Protein AF-A0A1I7LQA1-F1 (afdb_monomer_lite)

pLDDT: mean 84.28, std 16.38, range [41.41, 98.31]

Foldseek 3Di:
DDDDDDPPPPPPQQPDWKWWFFQFLVRDTDIATWRWDDWDWQADPRRHDTAIWTWTARPVVRDTDIGGPVGTDDIHPVNVQWDWDADPNDIDTDGVPDDDDDDALQEPCRLVVLVVVLVVCVVVPHDVVVSVVSNVVSVVSPPDPHHDYDDDDVVPVPDDDDD

Radius of gyration: 25.9 Å; chains: 1; bounding box: 80×53×75 Å

Secondary structure (DSSP, 8-state):
---------PPP---S-EEEEEE-TTS-EEEEEEEEEEEEEE--SS--S-EEEEEEEETTTTEEEEEEGGGEEEETHHHHSEEEEEETTEEEEEETTS------TTBTTHHHHHHHHHHHHHHTT--HHHHHHHHHHHHHHHT-S--BPPPPPGGGSS-----

Sequence (163 aa):
MAESSIITREPPVSTTPVPILYVNWRGETSVRRIVPGPTWFGSTEWHPEPQWLMTADEPDTGKRRDFALAGIKAWGEEAVACSTITTNGTVRIIPADEPVFLLRGQDVVAADTVRWWVEQAENMGAGPDIIAMALEHADRMEAWPKKKVADLSPALATGGARG

Structure (mmCIF, N/CA/C/O backbone):
data_AF-A0A1I7LQA1-F1
#
_entry.id   AF-A0A1I7LQA1-F1
#
loop_
_atom_site.group_PDB
_atom_site.id
_atom_site.type_symbol
_atom_site.label_atom_id
_atom_site.label_alt_id
_atom_site.label_comp_id
_atom_site.label_asym_id
_atom_site.label_entity_id
_atom_site.label_seq_id
_atom_site.pdbx_PDB_ins_code
_atom_site.Cartn_x
_atom_site.Cartn_y
_atom_site.Cartn_z
_atom_site.occupancy
_atom_site.B_iso_or_equiv
_atom_site.auth_seq_id
_atom_site.auth_comp_id
_atom_site.auth_asym_id
_atom_site.auth_atom_id
_atom_site.pdbx_PDB_model_num
ATOM 1 N N . MET A 1 1 ? -38.750 -8.168 52.907 1.00 42.09 1 MET A N 1
ATOM 2 C CA . MET A 1 1 ? -38.611 -7.344 51.691 1.00 42.09 1 MET A CA 1
ATOM 3 C C . MET A 1 1 ? -37.122 -7.131 51.503 1.00 42.09 1 MET A C 1
ATOM 5 O O . MET A 1 1 ? -36.524 -6.504 52.361 1.00 42.09 1 MET A O 1
ATOM 9 N N . ALA A 1 2 ? -36.509 -7.801 50.528 1.00 41.41 2 ALA A N 1
ATOM 10 C CA . ALA A 1 2 ? -35.070 -7.723 50.291 1.00 41.41 2 ALA A CA 1
ATOM 11 C C . ALA A 1 2 ? -34.826 -6.754 49.131 1.00 41.41 2 ALA A C 1
ATOM 13 O O . ALA A 1 2 ? -35.358 -6.947 48.037 1.00 41.41 2 ALA A O 1
ATOM 14 N N . GLU A 1 3 ? -34.080 -5.693 49.412 1.00 44.31 3 GLU A N 1
ATOM 15 C CA . GLU A 1 3 ? -33.677 -4.679 48.446 1.00 44.31 3 GLU A CA 1
ATOM 16 C C . GLU A 1 3 ? -32.767 -5.316 47.390 1.00 44.31 3 GLU A C 1
ATOM 18 O O . GLU A 1 3 ? -31.755 -5.942 47.701 1.00 44.31 3 GLU A O 1
ATOM 23 N N . SER A 1 4 ? -33.166 -5.201 46.124 1.00 45.78 4 SER A N 1
ATOM 24 C CA . SER A 1 4 ? -32.357 -5.635 44.988 1.00 45.78 4 SER A CA 1
ATOM 25 C C . SER A 1 4 ? -31.389 -4.514 44.625 1.00 45.78 4 SER A C 1
ATOM 27 O O . SER A 1 4 ? -31.750 -3.583 43.909 1.00 45.78 4 SER A O 1
ATOM 29 N N . SER A 1 5 ? -30.160 -4.595 45.127 1.00 51.62 5 SER A N 1
ATOM 30 C CA . SER A 1 5 ? -29.069 -3.728 44.682 1.00 51.62 5 SER A CA 1
ATOM 31 C C . SER A 1 5 ? -28.641 -4.133 43.273 1.00 51.62 5 SER A C 1
ATOM 33 O O . SER A 1 5 ? -28.069 -5.204 43.063 1.00 51.62 5 SER A O 1
ATOM 35 N N . ILE A 1 6 ? -28.922 -3.270 42.298 1.00 53.66 6 ILE A N 1
ATOM 36 C CA . ILE A 1 6 ? -28.376 -3.365 40.943 1.00 53.66 6 ILE A CA 1
ATOM 37 C C . ILE A 1 6 ? -26.867 -3.124 41.053 1.00 53.66 6 ILE A C 1
ATOM 39 O O . ILE A 1 6 ? -26.419 -2.007 41.296 1.00 53.66 6 ILE A O 1
ATOM 43 N N . ILE A 1 7 ? -26.073 -4.184 40.909 1.00 53.00 7 ILE A N 1
ATOM 44 C CA . ILE A 1 7 ? -24.623 -4.068 40.760 1.00 53.00 7 ILE A CA 1
ATOM 45 C C . ILE A 1 7 ? -24.372 -3.517 39.354 1.00 53.00 7 ILE A C 1
ATOM 47 O O . ILE A 1 7 ? -24.441 -4.260 38.374 1.00 53.00 7 ILE A O 1
ATOM 51 N N . THR A 1 8 ? -24.074 -2.222 39.244 1.00 49.97 8 THR A N 1
ATOM 52 C CA . THR A 1 8 ? -23.480 -1.644 38.034 1.00 49.97 8 THR A CA 1
ATOM 53 C C . THR A 1 8 ? -22.094 -2.259 37.862 1.00 49.97 8 THR A C 1
ATOM 55 O O . THR A 1 8 ? -21.118 -1.801 38.450 1.00 49.97 8 THR A O 1
ATOM 58 N N . ARG A 1 9 ? -21.998 -3.359 37.110 1.00 50.12 9 ARG A N 1
ATOM 59 C CA . ARG A 1 9 ? -20.708 -3.876 36.654 1.00 50.12 9 ARG A CA 1
ATOM 60 C C . ARG A 1 9 ? -20.220 -2.951 35.551 1.00 50.12 9 ARG A C 1
ATOM 62 O O . ARG A 1 9 ? -20.689 -3.040 34.421 1.00 50.12 9 ARG A O 1
ATOM 69 N N . GLU A 1 10 ? -19.316 -2.048 35.903 1.00 55.12 10 GLU A N 1
ATOM 70 C CA . GLU A 1 10 ? -18.519 -1.322 34.923 1.00 55.12 10 GLU A CA 1
ATOM 71 C C . GLU A 1 10 ? -17.822 -2.373 34.036 1.00 55.12 10 GLU A C 1
ATOM 73 O O . GLU A 1 10 ? -17.199 -3.299 34.575 1.00 55.12 10 GLU A O 1
ATOM 78 N N . PRO A 1 11 ? -18.016 -2.353 32.703 1.00 58.28 11 PRO A N 1
ATOM 79 C CA . PRO A 1 11 ? -17.391 -3.342 31.841 1.00 58.28 11 PRO A CA 1
ATOM 80 C C . PRO A 1 11 ? -15.869 -3.230 31.991 1.00 58.28 11 PRO A C 1
ATOM 82 O O . PRO A 1 11 ? -15.351 -2.117 32.116 1.00 58.28 11 PRO A O 1
ATOM 85 N N . PRO A 1 12 ? -15.135 -4.356 32.003 1.00 57.50 12 PRO A N 1
ATOM 86 C CA . PRO A 1 12 ? -13.687 -4.313 32.116 1.00 57.50 12 PRO A CA 1
ATOM 87 C C . PRO A 1 12 ? -13.125 -3.474 30.967 1.00 57.50 12 PRO A C 1
ATOM 89 O O . PRO A 1 12 ? -13.357 -3.774 29.795 1.00 57.50 12 PRO A O 1
ATOM 92 N N . VAL A 1 13 ? -12.399 -2.412 31.312 1.00 61.91 13 VAL A N 1
ATOM 93 C CA . VAL A 1 13 ? -11.666 -1.607 30.336 1.00 61.91 13 VAL A CA 1
ATOM 94 C C . VAL A 1 13 ? -10.623 -2.525 29.707 1.00 61.91 13 VAL A C 1
ATOM 96 O O . VAL A 1 13 ? -9.730 -3.021 30.395 1.00 61.91 13 VAL A O 1
ATOM 99 N N . SER A 1 14 ? -10.765 -2.808 28.413 1.00 65.12 14 SER A N 1
ATOM 100 C CA . SER A 1 14 ? -9.776 -3.598 27.686 1.00 65.12 14 SER A CA 1
ATOM 101 C C . SER A 1 14 ? -8.465 -2.820 27.644 1.00 65.12 14 SER A C 1
ATOM 103 O O . SER A 1 14 ? -8.364 -1.799 26.975 1.00 65.12 14 SER A O 1
ATOM 105 N N . THR A 1 15 ? -7.453 -3.303 28.357 1.00 80.00 15 THR A N 1
ATOM 106 C CA . THR A 1 15 ? -6.099 -2.726 28.359 1.00 80.00 15 THR A CA 1
ATOM 107 C C . THR A 1 15 ? -5.209 -3.313 27.267 1.00 80.00 15 THR A C 1
ATOM 109 O O . THR A 1 15 ? -4.054 -2.916 27.128 1.00 80.00 15 THR A O 1
ATOM 112 N N . THR A 1 16 ? -5.721 -4.280 26.501 1.00 88.00 16 THR A N 1
ATOM 113 C CA . THR A 1 16 ? -4.940 -4.995 25.491 1.00 88.00 16 THR A CA 1
ATOM 114 C C . THR A 1 16 ? -4.858 -4.163 24.214 1.00 88.00 16 THR A C 1
ATOM 116 O O . THR A 1 16 ? -5.903 -3.850 23.637 1.00 88.00 16 THR A O 1
ATOM 119 N N . PRO A 1 17 ? -3.646 -3.829 23.732 1.00 91.50 17 PRO A N 1
ATOM 120 C CA . PRO A 1 17 ? -3.496 -3.184 22.442 1.00 91.50 17 PRO A CA 1
ATOM 121 C C . PRO A 1 17 ? -3.943 -4.104 21.308 1.00 91.50 17 PRO A C 1
ATOM 123 O O . PRO A 1 17 ? -3.450 -5.227 21.185 1.00 91.50 17 PRO A O 1
ATOM 126 N N . VAL A 1 18 ? -4.814 -3.599 20.444 1.00 93.88 18 VAL A N 1
ATOM 127 C CA . VAL A 1 18 ? -5.265 -4.271 19.226 1.00 93.88 18 VAL A CA 1
ATOM 128 C C . VAL A 1 18 ? -4.772 -3.505 17.998 1.00 93.88 18 VAL A C 1
ATOM 130 O O . VAL A 1 18 ? -4.802 -2.271 17.985 1.00 93.88 18 VAL A O 1
ATOM 133 N N . PRO A 1 19 ? -4.277 -4.196 16.961 1.00 92.31 19 PRO A N 1
ATOM 134 C CA . PRO A 1 19 ? -4.008 -3.557 15.685 1.00 92.31 19 PRO A CA 1
ATOM 135 C C . PRO A 1 19 ? -5.318 -3.214 14.960 1.00 92.31 19 PRO A C 1
ATOM 137 O O . PRO A 1 19 ? -6.299 -3.955 15.034 1.00 92.31 19 PRO A O 1
ATOM 140 N N . ILE A 1 20 ? -5.316 -2.100 14.237 1.00 93.44 20 ILE A N 1
ATOM 141 C CA . ILE A 1 20 ? -6.376 -1.672 13.326 1.00 93.44 20 ILE A CA 1
ATOM 142 C C . ILE A 1 20 ? -5.765 -1.262 11.992 1.00 93.44 20 ILE A C 1
ATOM 144 O O . ILE A 1 20 ? -4.705 -0.637 11.956 1.00 93.44 20 ILE A O 1
ATOM 148 N N . LEU A 1 21 ? -6.446 -1.576 10.896 1.00 91.75 21 LEU A N 1
ATOM 149 C CA . LEU A 1 21 ? -6.151 -0.999 9.590 1.00 91.75 21 LEU A CA 1
ATOM 150 C C . LEU A 1 21 ? -6.968 0.286 9.464 1.00 91.75 21 LEU A C 1
ATOM 152 O O . LEU A 1 21 ? -8.196 0.237 9.501 1.00 91.75 21 LEU A O 1
ATOM 156 N N . TYR A 1 22 ? -6.302 1.432 9.356 1.00 93.00 22 TYR A N 1
ATOM 157 C CA . TYR A 1 22 ? -6.942 2.739 9.466 1.00 93.00 22 TYR A CA 1
ATOM 158 C C . TYR A 1 22 ? -6.609 3.649 8.288 1.00 93.00 22 TYR A C 1
ATOM 160 O O . TYR A 1 22 ? -5.435 3.853 7.966 1.00 93.00 22 TYR A O 1
ATOM 168 N N . VAL A 1 23 ? -7.651 4.237 7.701 1.00 91.88 23 VAL A N 1
ATOM 169 C CA . VAL A 1 23 ? -7.565 5.322 6.720 1.00 91.88 23 VAL A CA 1
ATOM 170 C C . VAL A 1 23 ? -7.769 6.645 7.446 1.00 91.88 23 VAL A C 1
ATOM 172 O O . VAL A 1 23 ? -8.826 6.881 8.031 1.00 91.88 23 VAL A O 1
ATOM 175 N N . ASN A 1 24 ? -6.756 7.509 7.427 1.00 92.00 24 ASN A N 1
ATOM 176 C CA . ASN A 1 24 ? -6.842 8.812 8.081 1.00 92.00 24 ASN A CA 1
ATOM 177 C C . ASN A 1 24 ? -7.605 9.848 7.233 1.00 92.00 24 ASN A C 1
ATOM 179 O O . ASN A 1 24 ? -7.987 9.597 6.092 1.00 92.00 24 ASN A O 1
ATOM 183 N N . TRP A 1 25 ? -7.785 11.053 7.780 1.00 87.50 25 TRP A N 1
ATOM 184 C CA . TRP A 1 25 ? -8.480 12.156 7.104 1.00 87.50 25 TRP A CA 1
ATOM 185 C C . TRP A 1 25 ? -7.799 12.643 5.809 1.00 87.50 25 TRP A C 1
ATOM 187 O O . TRP A 1 25 ? -8.447 13.292 4.995 1.00 87.50 25 TRP A O 1
ATOM 197 N N . ARG A 1 26 ? -6.516 12.315 5.591 1.00 86.81 26 ARG A N 1
ATOM 198 C CA . ARG A 1 26 ? -5.783 12.577 4.337 1.00 86.81 26 ARG A CA 1
ATOM 199 C C . ARG A 1 26 ? -5.910 11.442 3.314 1.00 86.81 26 ARG A C 1
ATOM 201 O O . ARG A 1 26 ? -5.313 11.530 2.247 1.00 86.81 26 ARG A O 1
ATOM 208 N N . GLY A 1 27 ? -6.641 10.371 3.628 1.00 86.69 27 GLY A N 1
ATOM 209 C CA . GLY A 1 27 ? -6.755 9.179 2.782 1.00 86.69 27 GLY A CA 1
ATOM 210 C C . GLY A 1 27 ? -5.579 8.202 2.900 1.00 86.69 27 GLY A C 1
ATOM 211 O O . GLY A 1 27 ? -5.532 7.206 2.181 1.00 86.69 27 GLY A O 1
ATOM 212 N N . GLU A 1 28 ? -4.629 8.440 3.808 1.00 85.62 28 GLU A N 1
ATOM 213 C CA . GLU A 1 28 ? -3.479 7.554 4.001 1.00 85.62 28 GLU A CA 1
ATOM 214 C C . GLU A 1 28 ? -3.898 6.328 4.817 1.00 85.62 28 GLU A C 1
ATOM 216 O O . GLU A 1 28 ? -4.461 6.457 5.909 1.00 85.62 28 GLU A O 1
ATOM 221 N N . THR A 1 29 ? -3.583 5.138 4.304 1.00 86.19 29 THR A N 1
ATOM 222 C CA . THR A 1 29 ? -3.872 3.861 4.968 1.00 86.19 29 THR A CA 1
ATOM 223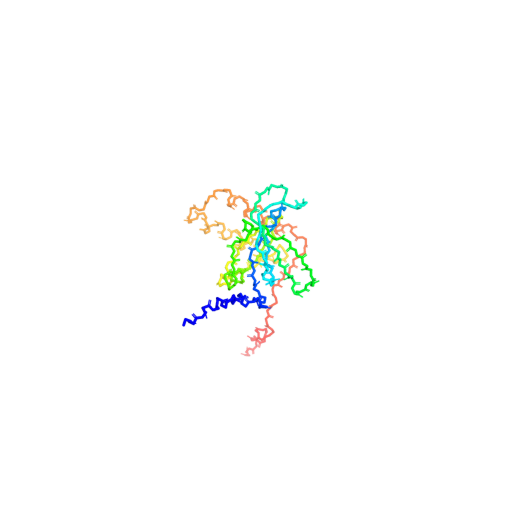 C C . THR A 1 29 ? -2.658 3.372 5.748 1.00 86.19 29 THR A C 1
ATOM 225 O O . THR A 1 29 ? -1.537 3.384 5.240 1.00 86.19 29 THR A O 1
ATOM 228 N N . SER A 1 30 ? -2.865 2.926 6.985 1.00 85.88 30 SER A N 1
ATOM 229 C CA . SER A 1 30 ? -1.797 2.378 7.825 1.00 85.88 30 SER A CA 1
ATOM 230 C C . SER A 1 30 ? -2.333 1.437 8.895 1.00 85.88 30 SER A C 1
ATOM 232 O O . SER A 1 30 ? -3.459 1.608 9.360 1.00 85.88 30 SER A O 1
ATOM 234 N N . VAL A 1 31 ? -1.504 0.489 9.329 1.00 89.38 31 VAL A N 1
ATOM 235 C CA . VAL A 1 31 ? -1.779 -0.304 10.530 1.00 89.38 31 VAL A CA 1
ATOM 236 C C . VAL A 1 31 ? -1.379 0.505 11.768 1.00 89.38 31 VAL A C 1
ATOM 238 O O . VAL A 1 31 ? -0.310 1.125 11.804 1.00 89.38 31 VAL A O 1
ATOM 241 N N . ARG A 1 32 ? -2.248 0.537 12.779 1.00 90.06 32 ARG A N 1
ATOM 242 C CA . ARG A 1 32 ? -2.036 1.223 14.064 1.00 90.06 32 ARG A CA 1
ATOM 243 C C . ARG A 1 32 ? -2.312 0.262 15.205 1.00 90.06 32 ARG A C 1
ATOM 245 O O . ARG A 1 32 ? -3.310 -0.442 15.159 1.00 90.06 32 ARG A O 1
ATOM 252 N N . ARG A 1 33 ? -1.471 0.248 16.238 1.00 92.25 33 ARG A N 1
ATOM 253 C CA . ARG A 1 33 ? -1.765 -0.450 17.496 1.00 92.25 33 ARG A CA 1
ATOM 254 C C . ARG A 1 33 ? -2.413 0.538 18.450 1.00 92.25 33 ARG A C 1
ATOM 256 O O . ARG A 1 33 ? -1.842 1.594 18.705 1.00 92.25 33 ARG A O 1
ATOM 263 N N . ILE A 1 34 ? -3.591 0.196 18.956 1.00 95.19 34 ILE A N 1
ATOM 264 C CA . ILE A 1 34 ? -4.369 1.067 19.834 1.00 95.19 34 ILE A CA 1
ATOM 265 C C . ILE A 1 34 ? -4.912 0.299 21.035 1.00 95.19 34 ILE A C 1
ATOM 267 O O . ILE A 1 34 ? -5.230 -0.881 20.926 1.00 95.19 34 ILE A O 1
ATOM 271 N N . VAL A 1 35 ? -5.057 0.972 22.169 1.00 95.12 35 VAL A N 1
ATOM 272 C CA . VAL A 1 35 ? -5.904 0.546 23.285 1.00 95.12 35 VAL A CA 1
ATOM 273 C C . VAL A 1 35 ? -7.246 1.264 23.109 1.00 95.12 35 VAL A C 1
ATOM 275 O O . VAL A 1 35 ? -7.296 2.485 23.289 1.00 95.12 35 VAL A O 1
ATOM 278 N N . PRO A 1 36 ? -8.314 0.561 22.683 1.00 95.12 36 PRO A N 1
ATOM 279 C CA . PRO A 1 36 ? -9.606 1.179 22.407 1.00 95.12 36 PRO A CA 1
ATOM 280 C C . PRO A 1 36 ? -10.215 1.777 23.676 1.00 95.12 36 PRO A C 1
ATOM 282 O O . PRO A 1 36 ? -10.300 1.107 24.704 1.00 95.12 36 PRO A O 1
ATOM 285 N N . GLY A 1 37 ? -10.657 3.028 23.595 1.00 93.81 37 GLY A N 1
ATOM 286 C CA . GLY A 1 37 ? -11.379 3.711 24.662 1.00 93.81 37 GLY A CA 1
ATOM 287 C C . GLY A 1 37 ? -12.834 4.006 24.272 1.00 93.81 37 GLY A C 1
ATOM 288 O O . GLY A 1 37 ? -13.420 3.288 23.459 1.00 93.81 37 GLY A O 1
ATOM 289 N N . PRO A 1 38 ? -13.457 5.039 24.866 1.00 94.06 38 PRO A N 1
ATOM 290 C CA . PRO A 1 38 ? -14.866 5.333 24.644 1.00 94.06 38 PRO A CA 1
ATOM 291 C C . PRO A 1 38 ? -15.142 5.809 23.214 1.00 94.06 38 PRO A C 1
ATOM 293 O O . PRO A 1 38 ? -14.391 6.601 22.636 1.00 94.06 38 PRO A O 1
ATOM 296 N N . THR A 1 39 ? -16.275 5.364 22.675 1.00 96.75 39 THR A N 1
ATOM 297 C CA . THR A 1 39 ? -16.839 5.865 21.419 1.00 96.75 39 THR A CA 1
ATOM 298 C C . THR A 1 39 ? -17.825 6.995 21.681 1.00 96.75 39 THR A C 1
ATOM 300 O O . THR A 1 39 ? -18.626 6.915 22.613 1.00 96.75 39 THR A O 1
ATOM 303 N N . TRP A 1 40 ? -17.821 8.013 20.831 1.00 97.31 40 TRP A N 1
ATOM 304 C CA . TRP A 1 40 ? -18.703 9.171 20.936 1.00 97.31 40 TRP A CA 1
ATOM 305 C C . TRP A 1 40 ? -19.049 9.719 19.547 1.00 97.31 40 TRP A C 1
ATOM 307 O O . TRP A 1 40 ? -18.323 9.490 18.583 1.00 97.31 40 TRP A O 1
ATOM 317 N N . PHE A 1 41 ? -20.182 10.410 19.424 1.00 97.88 41 PHE A N 1
ATOM 318 C CA . PHE A 1 41 ? -20.612 11.026 18.167 1.00 97.88 41 PHE A CA 1
ATOM 319 C C . PHE A 1 41 ? -20.312 12.525 18.190 1.00 97.88 41 PHE A C 1
ATOM 321 O O . PHE A 1 41 ? -20.716 13.218 19.125 1.00 97.88 41 PHE A O 1
ATOM 328 N N . GLY A 1 42 ? -19.625 13.030 17.168 1.00 97.25 42 GLY A N 1
ATOM 329 C CA . GLY A 1 42 ? -19.296 14.447 17.053 1.00 97.25 42 GLY A CA 1
ATOM 330 C C . GLY A 1 42 ? -18.215 14.710 16.014 1.00 97.25 42 GLY A C 1
ATOM 331 O O . GLY A 1 42 ? -18.050 13.940 15.072 1.00 97.25 42 GLY A O 1
ATOM 332 N N . SER A 1 43 ? -17.495 15.814 16.175 1.00 96.25 43 SER A N 1
ATOM 333 C CA . SER A 1 43 ? -16.481 16.288 15.233 1.00 96.25 43 SER A CA 1
ATOM 334 C C . SER A 1 43 ? -15.228 16.768 15.967 1.00 96.25 43 SER A C 1
ATOM 336 O O . SER A 1 43 ? -15.276 17.146 17.137 1.00 96.25 43 SER A O 1
ATOM 338 N N . THR A 1 44 ? -14.097 16.776 15.268 1.00 95.00 44 THR A N 1
ATOM 339 C CA . THR A 1 44 ? -12.810 17.313 15.744 1.00 95.00 44 THR A CA 1
ATOM 340 C C . THR A 1 44 ? -12.178 18.189 14.664 1.00 95.00 44 THR A C 1
ATOM 342 O O . THR A 1 44 ? -12.670 18.240 13.541 1.00 95.00 44 THR A O 1
ATOM 345 N N . GLU A 1 45 ? -11.052 18.840 14.964 1.00 93.75 45 GLU A N 1
ATOM 346 C CA . GLU A 1 45 ? -10.259 19.577 13.964 1.00 93.75 45 GLU A CA 1
ATOM 347 C C . GLU A 1 45 ? -9.869 18.702 12.755 1.00 93.75 45 GLU A C 1
ATOM 349 O O . GLU A 1 45 ? -9.839 19.173 11.622 1.00 93.75 45 GLU A O 1
ATOM 354 N N . TRP A 1 46 ? -9.621 17.408 12.984 1.00 91.06 46 TRP A N 1
ATOM 355 C CA . TRP A 1 46 ? -9.208 16.450 11.951 1.00 91.06 46 TRP A CA 1
ATOM 356 C C . TRP A 1 46 ? -10.385 15.723 11.285 1.00 91.06 46 TRP A C 1
ATOM 358 O O . TRP A 1 46 ? -10.224 15.130 10.220 1.00 91.06 46 TRP A O 1
ATOM 368 N N . HIS A 1 47 ? -11.562 15.762 11.910 1.00 90.25 47 HIS A N 1
ATOM 369 C CA . HIS A 1 47 ? -12.805 15.155 11.438 1.00 90.25 47 HIS A CA 1
ATOM 370 C C . HIS A 1 47 ? -13.946 16.173 11.600 1.00 90.25 47 HIS A C 1
ATOM 372 O O . HIS A 1 47 ? -14.736 16.047 12.538 1.00 90.25 47 HIS A O 1
ATOM 378 N N . PRO A 1 48 ? -14.008 17.214 10.747 1.00 92.94 48 PRO A N 1
ATOM 379 C CA . PRO A 1 48 ? -14.939 18.330 10.927 1.00 92.94 48 PRO A CA 1
ATOM 380 C C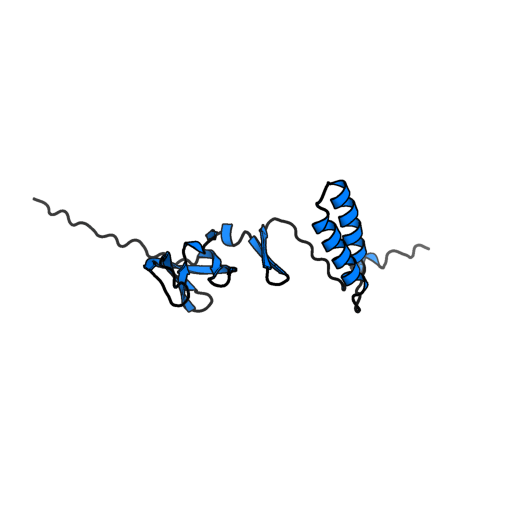 . PRO A 1 48 ? -16.401 17.930 10.698 1.00 92.94 48 PRO A C 1
ATOM 382 O O . PRO A 1 48 ? -17.295 18.512 11.304 1.00 92.94 48 PRO A O 1
ATOM 385 N N . GLU A 1 49 ? -16.640 16.908 9.874 1.00 94.75 49 GLU A N 1
ATOM 386 C CA . GLU A 1 49 ? -17.973 16.345 9.664 1.00 94.75 49 GLU A CA 1
ATOM 387 C C . GLU A 1 49 ? -18.371 15.425 10.831 1.00 94.75 49 GLU A C 1
ATOM 389 O O . GLU A 1 49 ? -17.619 14.481 11.132 1.00 94.75 49 GLU A O 1
ATOM 394 N N . PRO A 1 50 ? -19.540 15.653 11.468 1.00 97.12 50 PRO A N 1
ATOM 395 C CA . PRO A 1 50 ? -20.021 14.830 12.569 1.00 97.12 50 PRO A CA 1
ATOM 396 C C . PRO A 1 50 ? -20.121 13.348 12.206 1.00 97.12 50 PRO A C 1
ATOM 398 O O . PRO A 1 50 ? -20.813 12.960 11.265 1.00 97.12 50 PRO A O 1
ATOM 401 N N . GLN A 1 51 ? -19.450 12.505 12.982 1.00 97.81 51 GLN A N 1
ATOM 402 C CA . GLN A 1 51 ? -19.431 11.058 12.799 1.00 97.81 51 GLN A CA 1
ATOM 403 C C . GLN A 1 51 ? -19.129 10.342 14.117 1.00 97.81 51 GLN A C 1
ATOM 405 O O . GLN A 1 51 ? -18.839 10.967 15.138 1.00 97.81 51 GLN A O 1
ATOM 410 N N . TRP A 1 52 ? -19.193 9.011 14.106 1.00 98.19 52 TRP A N 1
ATOM 411 C CA . TRP A 1 52 ? -18.723 8.221 15.238 1.00 98.19 52 TRP A CA 1
ATOM 412 C C . TRP A 1 52 ? -17.196 8.247 15.310 1.00 98.19 52 TRP A C 1
ATOM 414 O O . TRP A 1 52 ? -16.507 7.867 14.357 1.00 98.19 52 TRP A O 1
ATOM 424 N N . LEU A 1 53 ? -16.685 8.656 16.465 1.00 97.69 53 LEU A N 1
ATOM 425 C CA . LEU A 1 53 ? -15.274 8.708 16.818 1.00 97.69 53 LEU A CA 1
ATOM 426 C C . LEU A 1 53 ? -14.994 7.768 17.998 1.00 97.69 53 LEU A C 1
ATOM 428 O O . LEU A 1 53 ? -15.874 7.484 18.809 1.00 97.69 53 LEU A O 1
ATOM 432 N N . MET A 1 54 ? -13.759 7.287 18.097 1.00 97.25 54 MET A N 1
ATOM 433 C CA . MET A 1 54 ? -13.256 6.513 19.229 1.00 97.25 54 MET A CA 1
ATOM 434 C C . MET A 1 54 ? -11.984 7.156 19.742 1.00 97.25 54 MET A C 1
ATOM 436 O O . MET A 1 54 ? -11.006 7.272 19.003 1.00 97.25 54 MET A O 1
ATOM 440 N N . THR A 1 55 ? -11.974 7.505 21.021 1.00 96.25 55 THR A N 1
ATOM 441 C CA . THR A 1 55 ? -10.744 7.922 21.681 1.00 96.25 55 THR A CA 1
ATOM 442 C C . THR A 1 55 ? -9.941 6.680 22.043 1.00 96.25 55 THR A C 1
ATOM 444 O O . THR A 1 55 ? -10.459 5.800 22.724 1.00 96.25 55 THR A O 1
ATOM 447 N N . ALA A 1 56 ? -8.688 6.595 21.609 1.00 95.69 56 ALA A N 1
ATOM 448 C CA . ALA A 1 56 ? -7.818 5.457 21.882 1.00 95.69 56 ALA A CA 1
ATOM 449 C C . ALA A 1 56 ? -6.385 5.902 22.192 1.00 95.69 56 ALA A C 1
ATOM 451 O O . ALA A 1 56 ? -5.920 6.936 21.701 1.00 95.69 56 ALA A O 1
ATOM 452 N N . ASP A 1 57 ? -5.686 5.107 22.997 1.00 95.06 57 ASP A N 1
ATOM 453 C CA . ASP A 1 57 ? -4.276 5.325 23.321 1.00 95.06 57 ASP A CA 1
ATOM 454 C C . ASP A 1 5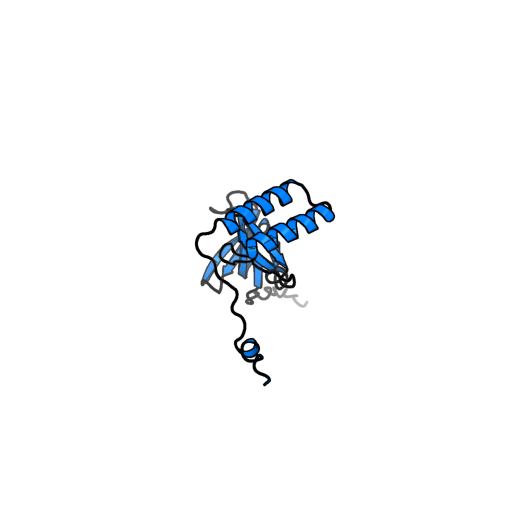7 ? -3.387 4.506 22.373 1.00 95.06 57 ASP A C 1
ATOM 456 O O . ASP A 1 57 ? -3.600 3.311 22.184 1.00 95.06 57 ASP A O 1
ATOM 460 N N . GLU A 1 58 ? -2.378 5.126 21.767 1.00 91.94 58 GLU A N 1
ATOM 461 C CA . GLU A 1 58 ? -1.358 4.457 20.954 1.00 91.94 58 GLU A CA 1
ATOM 462 C C . GLU A 1 58 ? -0.159 4.095 21.847 1.00 91.94 58 GLU A C 1
ATOM 464 O O . GLU A 1 58 ? 0.683 4.965 22.096 1.00 91.94 58 GLU A O 1
ATOM 469 N N . PRO A 1 59 ? -0.022 2.843 22.326 1.00 87.06 59 PRO A N 1
ATOM 470 C CA . PRO A 1 59 ? 1.026 2.474 23.281 1.00 87.06 59 PRO A CA 1
ATOM 471 C C . PRO A 1 59 ? 2.438 2.681 22.725 1.00 87.06 59 PRO A C 1
ATOM 473 O O . PRO A 1 59 ? 3.344 3.015 23.481 1.00 87.06 59 PRO A O 1
ATOM 476 N N . ASP A 1 60 ? 2.617 2.553 21.408 1.00 81.75 60 ASP A N 1
ATOM 477 C CA . ASP A 1 60 ? 3.922 2.697 20.756 1.00 81.75 60 ASP A CA 1
ATOM 478 C C . ASP A 1 60 ? 4.433 4.150 20.784 1.00 81.75 60 ASP A C 1
ATOM 480 O O . ASP A 1 60 ? 5.636 4.393 20.720 1.00 81.75 60 ASP A O 1
ATOM 484 N N . THR A 1 61 ? 3.529 5.134 20.878 1.00 84.38 61 THR A N 1
ATOM 485 C CA . THR A 1 61 ? 3.886 6.566 20.891 1.00 84.38 61 THR A CA 1
ATOM 486 C C . THR A 1 61 ? 3.477 7.297 22.169 1.00 84.38 61 THR A C 1
ATOM 488 O O . THR A 1 61 ? 3.858 8.452 22.351 1.00 84.38 61 THR A O 1
ATOM 491 N N . GLY A 1 62 ? 2.684 6.657 23.032 1.00 88.06 62 GLY A N 1
ATOM 492 C CA . GLY A 1 62 ? 2.084 7.252 24.227 1.00 88.06 62 GLY A CA 1
ATOM 493 C C . GLY A 1 62 ? 1.027 8.321 23.937 1.00 88.06 62 GLY A C 1
ATOM 494 O O . GLY A 1 62 ? 0.657 9.073 24.836 1.00 88.06 62 GLY A O 1
ATOM 495 N N . LYS A 1 63 ? 0.565 8.449 22.687 1.00 92.69 63 LYS A N 1
ATOM 496 C CA . LYS A 1 63 ? -0.391 9.488 22.285 1.00 92.69 63 LYS A CA 1
ATOM 497 C C . LYS A 1 63 ? -1.820 8.989 22.411 1.00 92.69 63 LYS A C 1
ATOM 499 O O . LYS A 1 63 ? -2.136 7.900 21.952 1.00 92.69 63 LYS A O 1
ATOM 504 N N . ARG A 1 64 ? -2.694 9.845 22.929 1.00 94.50 64 ARG A N 1
ATOM 505 C CA . ARG A 1 64 ? -4.144 9.657 22.890 1.00 94.50 64 ARG A CA 1
ATOM 506 C C . ARG A 1 64 ? -4.715 10.368 21.669 1.00 94.50 64 ARG A C 1
ATOM 508 O O . ARG A 1 64 ? -4.387 11.534 21.441 1.00 94.50 64 ARG A O 1
ATOM 515 N N . ARG A 1 65 ? -5.526 9.682 20.865 1.00 94.94 65 ARG A N 1
ATOM 516 C CA . ARG A 1 65 ? -6.108 10.230 19.630 1.00 94.94 65 ARG A CA 1
ATOM 517 C C . ARG A 1 65 ? -7.552 9.810 19.444 1.00 94.94 65 ARG A C 1
ATOM 519 O O . ARG A 1 65 ? -7.952 8.742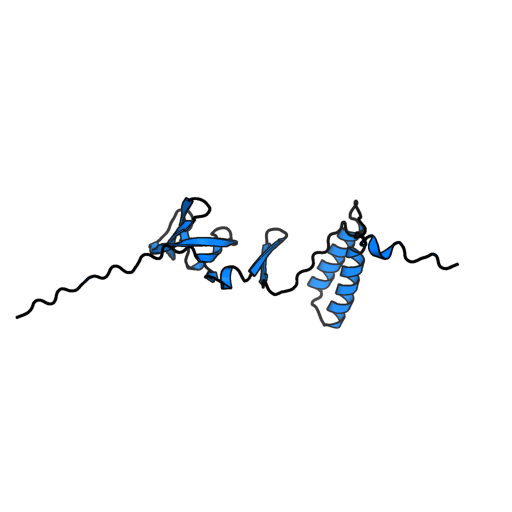 19.896 1.00 94.94 65 ARG A O 1
ATOM 526 N N . ASP A 1 66 ? -8.285 10.630 18.702 1.00 96.50 66 ASP A N 1
ATOM 527 C CA . ASP A 1 66 ? -9.606 10.283 18.201 1.00 96.50 66 ASP A CA 1
ATOM 528 C C . ASP A 1 66 ? -9.488 9.693 16.794 1.00 96.50 66 ASP A C 1
ATOM 530 O O . ASP A 1 66 ? -8.897 10.294 15.894 1.00 96.50 66 ASP A O 1
ATOM 534 N N . PHE A 1 67 ? -10.043 8.500 16.620 1.00 96.50 67 PHE A N 1
ATOM 535 C CA . PHE A 1 67 ? -10.112 7.786 15.353 1.00 96.50 67 PHE A CA 1
ATOM 536 C C . PHE A 1 67 ? -11.547 7.804 14.843 1.00 96.50 67 PHE A C 1
ATOM 538 O O . PHE A 1 67 ? -12.471 7.456 15.577 1.00 96.50 67 PHE A O 1
ATOM 545 N N . ALA A 1 68 ? -11.742 8.152 13.574 1.00 97.06 68 ALA A N 1
ATOM 546 C CA . ALA A 1 68 ? -13.034 7.978 12.928 1.00 97.06 68 ALA A CA 1
ATOM 547 C C . ALA A 1 68 ? -13.354 6.492 12.757 1.00 97.06 68 ALA A C 1
ATOM 549 O O . ALA A 1 68 ? -12.605 5.776 12.093 1.00 97.06 68 ALA A O 1
ATOM 550 N N . LEU A 1 69 ? -14.491 6.021 13.281 1.00 96.56 69 LEU A N 1
ATOM 551 C CA . LEU A 1 69 ? -14.887 4.615 13.117 1.00 96.56 69 LEU A CA 1
ATOM 552 C C . LEU A 1 69 ? -15.029 4.246 11.634 1.00 96.56 69 LEU A C 1
ATOM 554 O O . LEU A 1 69 ? -14.629 3.158 11.235 1.00 96.56 69 LEU A O 1
ATOM 558 N N . ALA A 1 70 ? -15.506 5.175 10.799 1.00 95.69 70 ALA A N 1
ATOM 559 C CA . ALA A 1 70 ? -15.600 4.989 9.347 1.00 95.69 70 ALA A CA 1
ATOM 560 C C . ALA A 1 70 ? -14.231 4.771 8.661 1.00 95.69 70 ALA A C 1
ATOM 562 O O . ALA A 1 70 ? -14.149 4.181 7.575 1.00 95.69 70 ALA A O 1
ATOM 563 N N . GLY A 1 71 ? -13.150 5.246 9.286 1.00 94.75 71 GLY A N 1
ATOM 564 C CA . GLY A 1 71 ? -11.779 5.056 8.822 1.00 94.75 71 GLY A CA 1
ATOM 565 C C . GLY A 1 71 ? -11.201 3.683 9.166 1.00 94.75 71 GLY A C 1
ATOM 566 O O . GLY A 1 71 ? -10.231 3.274 8.530 1.00 94.75 71 GLY A O 1
ATOM 567 N N . ILE A 1 72 ? -11.782 2.951 10.121 1.00 95.44 72 ILE A N 1
ATOM 568 C CA . ILE A 1 72 ? -11.309 1.620 10.519 1.00 95.44 72 ILE A CA 1
ATOM 569 C C . ILE A 1 72 ? -11.813 0.585 9.510 1.00 95.44 72 ILE A C 1
ATOM 571 O O . ILE A 1 72 ? -13.013 0.458 9.282 1.00 95.44 72 ILE A O 1
ATOM 575 N N . LYS A 1 73 ? -10.885 -0.136 8.879 1.00 93.56 73 LYS A N 1
ATOM 576 C CA . LYS A 1 73 ? -11.166 -1.115 7.817 1.00 93.56 73 LYS A CA 1
ATOM 577 C C . LYS A 1 73 ? -11.059 -2.561 8.280 1.00 93.56 73 LYS A C 1
ATOM 579 O O . LYS A 1 73 ? -11.750 -3.401 7.726 1.00 93.56 73 LYS A O 1
ATOM 584 N N . ALA A 1 74 ? -10.233 -2.826 9.286 1.00 90.75 74 ALA A N 1
ATOM 585 C CA . ALA A 1 74 ? -10.064 -4.144 9.885 1.00 90.75 74 ALA A CA 1
ATOM 586 C C . ALA A 1 74 ? -9.567 -4.011 11.329 1.00 90.75 74 ALA A C 1
ATOM 58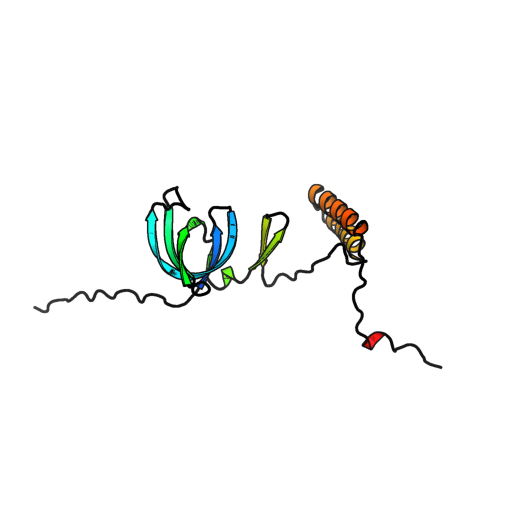8 O O . ALA A 1 74 ? -8.963 -2.992 11.690 1.00 90.75 74 ALA A O 1
ATOM 589 N N . TRP A 1 75 ? -9.788 -5.054 12.127 1.00 93.62 75 TRP A N 1
ATOM 590 C CA . TRP A 1 75 ? -9.363 -5.161 13.524 1.00 93.62 75 TRP A CA 1
ATOM 591 C C . TRP A 1 75 ? -8.547 -6.437 13.745 1.00 93.62 75 TRP A C 1
ATOM 593 O O . TRP A 1 75 ? -8.790 -7.456 13.107 1.00 93.62 75 TRP A O 1
ATOM 603 N N . GLY A 1 76 ? -7.622 -6.413 14.705 1.00 90.00 76 GLY A N 1
ATOM 604 C CA . GLY A 1 76 ? -6.937 -7.620 15.166 1.00 90.00 76 GLY A CA 1
ATOM 605 C C . GLY A 1 76 ? -6.079 -8.276 14.082 1.00 90.00 76 GLY A C 1
ATOM 606 O O . GLY A 1 76 ? -5.385 -7.597 13.327 1.00 90.00 76 GLY A O 1
ATOM 607 N N . GLU A 1 77 ? -6.105 -9.605 14.014 1.00 85.19 77 GLU A N 1
ATOM 608 C CA . GLU A 1 77 ? -5.301 -10.370 13.052 1.00 85.19 77 GLU A CA 1
ATOM 609 C C . GLU A 1 77 ? -5.542 -9.932 11.603 1.00 85.19 77 GLU A C 1
ATOM 611 O O . GLU A 1 77 ? -4.586 -9.795 10.849 1.00 85.19 77 GLU A O 1
ATOM 616 N N . GLU A 1 78 ? -6.776 -9.586 11.234 1.00 82.12 78 GLU A N 1
ATOM 617 C CA . GLU A 1 78 ? -7.113 -9.096 9.891 1.00 82.12 78 GLU A CA 1
ATOM 618 C C . GLU A 1 78 ? -6.393 -7.779 9.549 1.00 82.12 78 GLU A C 1
ATOM 620 O O . GLU A 1 78 ? -6.008 -7.548 8.406 1.00 82.12 78 GLU A O 1
ATOM 625 N N . ALA A 1 79 ? -6.132 -6.930 10.548 1.00 84.44 79 ALA A N 1
ATOM 626 C CA . ALA A 1 79 ? -5.387 -5.691 10.345 1.00 84.44 79 ALA A CA 1
ATOM 627 C C . ALA A 1 79 ? -3.893 -5.922 10.065 1.00 84.44 79 ALA A C 1
ATOM 629 O O . ALA A 1 79 ? -3.260 -5.065 9.453 1.00 84.44 79 ALA A O 1
ATOM 630 N N . VAL A 1 80 ? -3.322 -7.041 10.527 1.00 78.31 80 VAL A N 1
ATOM 631 C CA . VAL A 1 80 ? -1.897 -7.390 10.352 1.00 78.31 80 VAL A CA 1
ATOM 632 C C . VAL A 1 80 ? -1.666 -8.490 9.320 1.00 78.31 80 VAL A C 1
ATOM 634 O O . VAL A 1 80 ? -0.536 -8.674 8.879 1.00 78.31 80 VAL A O 1
ATOM 637 N N . ALA A 1 81 ? -2.725 -9.162 8.865 1.00 75.12 81 ALA A N 1
ATOM 638 C CA . ALA A 1 81 ? -2.714 -10.091 7.738 1.00 75.12 81 ALA A CA 1
ATOM 639 C C . ALA A 1 81 ? -2.523 -9.378 6.388 1.00 75.12 81 ALA A C 1
ATOM 641 O O . ALA A 1 81 ? -2.750 -9.966 5.338 1.00 75.12 81 ALA A O 1
ATOM 642 N N . CYS A 1 82 ? -2.106 -8.113 6.400 1.00 59.84 82 CYS A N 1
ATOM 643 C CA . CYS A 1 82 ? -1.841 -7.327 5.221 1.00 59.84 82 CYS A CA 1
ATOM 644 C C . CYS A 1 82 ? -0.501 -6.591 5.345 1.00 59.84 82 CYS A C 1
ATOM 646 O O . CYS A 1 82 ? -0.244 -5.873 6.311 1.00 59.84 82 CYS A O 1
ATOM 648 N N . SER A 1 83 ? 0.341 -6.737 4.328 1.00 63.28 83 SER A N 1
ATOM 649 C CA . SER A 1 83 ? 1.473 -5.859 4.064 1.00 63.28 83 SER A CA 1
ATOM 650 C C . SER A 1 83 ? 1.027 -4.674 3.200 1.00 63.28 83 SER A C 1
ATOM 652 O O . SER A 1 83 ? 0.282 -4.826 2.233 1.00 63.28 83 SER A O 1
ATOM 654 N N . THR A 1 84 ? 1.454 -3.462 3.553 1.00 64.19 84 THR A N 1
ATOM 655 C CA . THR A 1 84 ? 1.175 -2.276 2.739 1.00 64.19 84 THR A CA 1
ATOM 656 C C . THR A 1 84 ? 2.368 -1.953 1.852 1.00 64.19 84 THR A C 1
ATOM 658 O O . THR A 1 84 ? 3.503 -1.861 2.320 1.00 64.19 84 THR A O 1
ATOM 661 N N . ILE A 1 85 ? 2.113 -1.724 0.565 1.00 65.75 85 ILE A N 1
ATOM 662 C CA . ILE A 1 85 ? 3.076 -1.083 -0.333 1.00 65.75 85 ILE A CA 1
ATOM 663 C C . ILE A 1 85 ? 2.579 0.321 -0.656 1.00 65.75 85 ILE A C 1
ATOM 665 O O . ILE A 1 85 ? 1.415 0.518 -0.999 1.00 65.75 85 ILE A O 1
ATOM 669 N N . THR A 1 86 ? 3.457 1.315 -0.552 1.00 69.19 86 THR A N 1
ATOM 670 C CA . THR A 1 86 ? 3.154 2.676 -1.005 1.00 69.19 86 THR A CA 1
ATOM 671 C C . THR A 1 86 ? 3.947 2.943 -2.272 1.00 69.19 86 THR A C 1
ATOM 673 O O . THR A 1 86 ? 5.177 2.948 -2.250 1.00 69.19 86 THR A O 1
ATOM 676 N N . THR A 1 87 ? 3.263 3.169 -3.390 1.00 64.12 87 THR A N 1
ATOM 677 C CA . THR A 1 87 ? 3.895 3.506 -4.675 1.00 64.12 87 THR A CA 1
ATOM 678 C C . THR A 1 87 ? 3.216 4.737 -5.257 1.00 64.12 87 THR A C 1
ATOM 680 O O . THR A 1 87 ? 1.992 4.784 -5.340 1.00 64.12 87 THR A O 1
ATOM 683 N N . ASN A 1 88 ? 3.999 5.760 -5.622 1.00 67.25 88 ASN A N 1
ATOM 684 C CA . ASN A 1 88 ? 3.498 7.038 -6.155 1.00 67.25 88 ASN A CA 1
ATOM 685 C C . ASN A 1 88 ? 2.370 7.662 -5.301 1.00 67.25 88 ASN A C 1
ATOM 687 O O . ASN A 1 88 ? 1.377 8.153 -5.827 1.00 67.25 88 ASN A O 1
ATOM 691 N N . GLY A 1 89 ? 2.492 7.588 -3.970 1.00 61.12 89 GLY A N 1
ATOM 692 C CA . GLY A 1 89 ? 1.495 8.118 -3.028 1.00 61.12 89 GLY A CA 1
ATOM 693 C C . GLY A 1 89 ? 0.229 7.268 -2.860 1.00 61.12 89 GLY A C 1
ATOM 694 O O . GLY A 1 89 ? -0.598 7.588 -2.014 1.00 61.12 89 GLY A O 1
ATOM 695 N N . THR A 1 90 ? 0.084 6.168 -3.604 1.00 55.03 90 THR A N 1
ATOM 696 C CA . THR A 1 90 ? -1.031 5.226 -3.449 1.00 55.03 90 THR A CA 1
ATOM 697 C C . THR A 1 90 ? -0.618 4.081 -2.533 1.00 55.03 90 THR A C 1
ATOM 699 O O . THR A 1 90 ? 0.370 3.397 -2.807 1.00 55.03 90 THR A O 1
ATOM 702 N N . VAL A 1 91 ? -1.379 3.858 -1.460 1.00 68.12 91 VAL A N 1
ATOM 703 C CA . VAL A 1 91 ? -1.210 2.691 -0.586 1.00 68.12 91 VAL A CA 1
ATOM 704 C C . VAL A 1 91 ? -2.024 1.534 -1.153 1.00 68.12 91 VAL A C 1
ATOM 706 O O . VAL A 1 91 ? -3.229 1.671 -1.360 1.00 68.12 91 VAL A O 1
ATOM 709 N N . ARG A 1 92 ? -1.377 0.393 -1.397 1.00 70.00 92 ARG A N 1
ATOM 710 C CA . ARG A 1 92 ? -2.048 -0.869 -1.715 1.00 70.00 92 ARG A CA 1
ATOM 711 C C . ARG A 1 92 ? -1.832 -1.875 -0.594 1.00 70.00 92 ARG A C 1
ATOM 713 O O . ARG A 1 92 ? -0.771 -1.921 0.024 1.00 70.00 92 ARG A O 1
ATOM 720 N N . ILE A 1 93 ? -2.883 -2.638 -0.350 1.00 73.38 93 ILE A N 1
ATOM 721 C CA . ILE A 1 93 ? -2.988 -3.711 0.634 1.00 73.38 93 ILE A CA 1
ATOM 722 C C . ILE A 1 93 ? -2.657 -5.003 -0.106 1.00 73.38 93 ILE A C 1
ATOM 724 O O . ILE A 1 93 ? -3.311 -5.311 -1.099 1.00 73.38 93 ILE A O 1
ATOM 728 N N . ILE A 1 94 ? -1.637 -5.718 0.356 1.00 77.69 94 ILE A N 1
ATOM 729 C CA . ILE A 1 94 ? -1.271 -7.050 -0.125 1.00 77.69 94 ILE A CA 1
ATOM 730 C C . ILE A 1 94 ? -1.442 -8.023 1.047 1.00 77.69 94 ILE A C 1
ATOM 732 O O . ILE A 1 94 ? -0.860 -7.772 2.105 1.00 77.69 94 ILE A O 1
ATOM 736 N N . PRO A 1 95 ? -2.240 -9.091 0.925 1.00 76.88 95 PRO A N 1
ATOM 737 C CA . PRO A 1 95 ? -2.330 -10.145 1.934 1.00 76.88 95 PRO A CA 1
ATOM 738 C C . PRO A 1 95 ? -0.954 -10.658 2.391 1.00 76.88 95 PRO A C 1
ATOM 740 O O . PRO A 1 95 ? -0.009 -10.732 1.613 1.00 76.88 95 PRO A O 1
ATOM 743 N N . ALA A 1 96 ? -0.812 -10.983 3.675 1.00 73.00 96 ALA A N 1
ATOM 744 C CA . ALA A 1 96 ? 0.463 -11.390 4.273 1.00 73.00 96 ALA A CA 1
ATOM 745 C C . ALA A 1 96 ? 0.944 -12.767 3.788 1.00 73.00 96 ALA A C 1
ATOM 747 O O . ALA A 1 96 ? 2.136 -13.061 3.850 1.00 73.00 96 ALA A O 1
ATOM 748 N N . ASP A 1 97 ? 0.019 -13.604 3.330 1.00 77.88 97 ASP A N 1
ATOM 749 C CA . ASP A 1 97 ? 0.269 -14.913 2.739 1.00 77.88 97 ASP A CA 1
ATOM 750 C C . ASP A 1 97 ? 0.464 -14.857 1.216 1.00 77.88 97 ASP A C 1
ATOM 752 O O . ASP A 1 97 ? 0.854 -15.860 0.615 1.00 77.88 97 ASP A O 1
ATOM 756 N N . GLU A 1 98 ? 0.253 -13.696 0.588 1.00 81.31 98 GLU A N 1
ATOM 757 C CA . GLU A 1 98 ? 0.548 -13.508 -0.828 1.00 81.31 98 GLU A CA 1
ATOM 758 C C . GLU A 1 98 ? 2.072 -13.408 -1.032 1.00 81.31 98 GLU A C 1
ATOM 760 O O . GLU A 1 98 ? 2.724 -12.518 -0.473 1.00 81.31 98 GLU A O 1
ATOM 765 N N . PRO A 1 99 ? 2.688 -14.302 -1.829 1.00 84.88 99 PRO A N 1
ATOM 766 C CA . PRO A 1 99 ? 4.114 -14.226 -2.098 1.00 84.88 99 PRO A CA 1
ATOM 767 C C . PRO A 1 99 ? 4.421 -13.013 -2.983 1.00 84.88 99 PRO A C 1
ATOM 769 O O . PRO A 1 99 ? 4.037 -12.960 -4.150 1.00 84.88 99 PRO A O 1
ATOM 772 N N . VAL A 1 100 ? 5.175 -12.055 -2.442 1.00 87.94 100 VAL A N 1
ATOM 773 C CA . VAL A 1 100 ? 5.585 -10.839 -3.158 1.00 87.94 100 VAL A CA 1
ATOM 774 C C . VAL A 1 100 ? 7.053 -10.914 -3.563 1.00 87.94 100 VAL A C 1
ATOM 776 O O . VAL A 1 100 ? 7.925 -11.220 -2.749 1.00 87.94 100 VAL A O 1
ATOM 779 N N . PHE A 1 101 ? 7.340 -10.550 -4.814 1.00 89.56 101 PHE A N 1
ATOM 780 C CA . PHE A 1 101 ? 8.696 -10.375 -5.327 1.00 89.56 101 PHE A CA 1
ATOM 781 C C . PHE A 1 101 ? 8.867 -8.974 -5.927 1.00 89.56 101 PHE A C 1
ATOM 783 O O . PHE A 1 101 ? 8.033 -8.519 -6.708 1.00 89.56 101 PHE A O 1
ATOM 790 N N . LEU A 1 102 ? 9.947 -8.277 -5.561 1.00 89.88 102 LEU A N 1
ATOM 791 C CA . LEU A 1 102 ? 10.233 -6.917 -6.023 1.00 89.88 102 LEU A CA 1
ATOM 792 C C . LEU A 1 102 ? 11.344 -6.928 -7.077 1.00 89.88 102 LEU A C 1
ATOM 794 O O . LEU A 1 102 ? 12.487 -7.252 -6.763 1.00 89.88 102 LEU A O 1
ATOM 798 N N . LEU A 1 103 ? 11.025 -6.466 -8.287 1.00 93.38 103 LEU A N 1
ATOM 799 C CA . LEU A 1 103 ? 12.010 -6.127 -9.315 1.00 93.38 103 LEU A CA 1
ATOM 800 C C . LEU A 1 103 ? 12.385 -4.648 -9.228 1.00 93.38 103 LEU A C 1
ATOM 802 O O . LEU A 1 103 ? 11.516 -3.777 -9.137 1.00 93.38 103 LEU A O 1
ATOM 806 N N . ARG A 1 104 ? 13.681 -4.337 -9.297 1.00 93.62 104 ARG A N 1
ATOM 807 C CA . ARG A 1 104 ? 14.172 -2.958 -9.349 1.00 93.62 104 ARG A CA 1
ATOM 808 C C . ARG A 1 104 ? 14.902 -2.698 -10.659 1.00 93.62 104 ARG A C 1
ATOM 810 O O . ARG A 1 104 ? 15.599 -3.559 -11.169 1.00 93.62 104 ARG A O 1
ATOM 817 N N . GLY A 1 105 ? 14.864 -1.456 -11.150 1.00 95.12 105 GLY A N 1
ATOM 818 C CA . GLY A 1 105 ? 15.597 -1.072 -12.370 1.00 95.12 105 GLY A CA 1
ATOM 819 C C . GLY A 1 105 ? 17.116 -1.264 -12.292 1.00 95.12 105 GLY A C 1
ATOM 820 O O . GLY A 1 105 ? 17.777 -1.410 -13.318 1.00 95.12 105 GLY A O 1
ATOM 821 N N . GLN A 1 106 ? 17.671 -1.324 -11.078 1.00 96.00 106 GLN A N 1
ATOM 822 C CA . GLN A 1 106 ? 19.075 -1.676 -10.874 1.00 96.00 106 GLN A CA 1
ATOM 823 C C . GLN A 1 106 ? 19.378 -3.153 -11.146 1.00 96.00 106 GLN A C 1
ATOM 825 O O . GLN A 1 106 ? 20.541 -3.481 -11.319 1.00 96.00 106 GLN A O 1
ATOM 830 N N . ASP A 1 107 ? 18.396 -4.048 -11.152 1.00 94.69 107 ASP A N 1
ATOM 831 C CA . ASP A 1 107 ? 18.643 -5.464 -11.391 1.00 94.69 107 ASP A CA 1
ATOM 832 C C . ASP A 1 107 ? 18.760 -5.680 -12.903 1.00 94.69 107 ASP A C 1
ATOM 834 O O . ASP A 1 107 ? 17.929 -5.204 -13.681 1.00 94.69 107 ASP A O 1
ATOM 838 N N . VAL A 1 108 ? 19.822 -6.359 -13.339 1.00 94.94 108 VAL A N 1
ATOM 839 C CA . VAL A 1 108 ? 20.142 -6.467 -14.773 1.00 94.94 108 VAL A CA 1
ATOM 840 C C . VAL A 1 108 ? 19.050 -7.186 -15.572 1.00 94.94 108 VAL A C 1
ATOM 842 O O . VAL A 1 108 ? 18.790 -6.808 -16.705 1.00 94.94 108 VAL A O 1
ATOM 845 N N . VAL A 1 109 ? 18.362 -8.155 -14.962 1.00 95.56 109 VAL A N 1
ATOM 846 C CA . VAL A 1 109 ? 17.314 -8.966 -15.610 1.00 95.56 109 VAL A CA 1
ATOM 847 C C . VAL A 1 109 ? 15.900 -8.398 -15.456 1.00 95.56 109 VAL A C 1
ATOM 849 O O . VAL A 1 109 ? 14.943 -8.989 -15.954 1.00 95.56 109 VAL A O 1
ATOM 852 N N . ALA A 1 110 ? 15.728 -7.281 -14.739 1.00 96.56 110 ALA A N 1
ATOM 853 C CA . ALA A 1 110 ? 14.394 -6.793 -14.390 1.00 96.56 110 ALA A CA 1
ATOM 854 C C . ALA A 1 110 ? 13.575 -6.372 -15.616 1.00 96.56 110 ALA A C 1
ATOM 856 O O . ALA A 1 110 ? 12.412 -6.754 -15.714 1.00 96.56 110 ALA A O 1
ATOM 857 N N . ALA A 1 111 ? 14.177 -5.635 -16.556 1.00 97.75 111 ALA A N 1
ATOM 858 C CA . ALA A 1 111 ? 13.473 -5.157 -17.748 1.00 97.75 111 ALA A CA 1
ATOM 859 C C . ALA A 1 111 ? 12.943 -6.326 -18.595 1.00 97.75 111 ALA A C 1
ATOM 861 O O . ALA A 1 111 ? 11.761 -6.357 -18.932 1.00 97.75 111 ALA A O 1
ATOM 862 N N . ASP A 1 112 ? 13.780 -7.332 -18.847 1.00 97.88 112 ASP A N 1
ATOM 863 C CA . ASP A 1 112 ? 13.391 -8.516 -19.618 1.00 97.88 112 ASP A CA 1
ATOM 864 C C . ASP A 1 112 ? 12.351 -9.370 -18.892 1.00 97.88 112 ASP A C 1
ATOM 866 O O . ASP A 1 112 ? 11.420 -9.870 -19.517 1.00 97.88 112 ASP A O 1
ATOM 870 N N . THR A 1 113 ? 12.444 -9.478 -17.564 1.00 97.94 113 THR A N 1
ATOM 871 C CA . THR A 1 113 ? 11.435 -10.192 -16.765 1.00 97.94 113 THR A CA 1
ATOM 872 C C . THR A 1 113 ? 10.063 -9.522 -16.881 1.00 97.94 113 THR A C 1
ATOM 874 O O . THR A 1 113 ? 9.051 -10.208 -17.015 1.00 97.94 113 THR A O 1
ATOM 877 N N . VAL A 1 114 ? 10.013 -8.184 -16.868 1.00 98.00 114 VAL A N 1
ATOM 878 C CA . VAL A 1 114 ? 8.760 -7.433 -17.049 1.00 98.00 114 VAL A CA 1
ATOM 879 C C . VAL A 1 114 ? 8.217 -7.593 -18.470 1.00 98.00 114 VAL A C 1
ATOM 881 O O . VAL A 1 114 ? 7.016 -7.794 -18.629 1.00 98.00 114 VAL A O 1
ATOM 884 N N . ARG A 1 115 ? 9.075 -7.563 -19.497 1.00 98.31 115 ARG A N 1
ATOM 885 C CA . ARG A 1 115 ? 8.663 -7.809 -20.893 1.00 98.31 115 ARG A CA 1
ATOM 886 C C . ARG A 1 115 ? 8.095 -9.216 -21.073 1.00 98.31 115 ARG A C 1
ATOM 888 O O . ARG A 1 115 ? 7.033 -9.375 -21.660 1.00 98.31 115 ARG A O 1
ATOM 895 N N . TRP A 1 116 ? 8.741 -10.221 -20.487 1.00 98.25 116 TRP A N 1
ATOM 896 C CA . TRP A 1 116 ? 8.222 -11.586 -20.488 1.00 98.25 116 TRP A CA 1
ATOM 897 C C . TRP A 1 116 ? 6.868 -11.684 -19.774 1.00 98.25 116 TRP A C 1
ATOM 899 O O . TRP A 1 116 ? 5.942 -12.320 -20.272 1.00 98.25 116 TRP A O 1
ATOM 909 N N . TRP A 1 117 ? 6.717 -11.015 -18.626 1.00 97.94 117 TRP A N 1
ATOM 910 C CA . TRP A 1 117 ? 5.434 -10.958 -17.926 1.00 97.94 117 TRP A CA 1
ATOM 911 C C . TRP A 1 117 ? 4.337 -10.309 -18.781 1.00 97.94 117 TRP A C 1
ATOM 913 O O . TRP A 1 117 ? 3.217 -10.812 -18.785 1.00 97.94 117 TRP A O 1
ATOM 923 N N . VAL A 1 118 ? 4.652 -9.245 -19.531 1.00 98.19 118 VAL A N 1
ATOM 924 C CA . VAL A 1 118 ? 3.721 -8.595 -20.470 1.00 98.19 118 VAL A CA 1
ATOM 925 C C . VAL A 1 118 ? 3.187 -9.595 -21.491 1.00 98.19 118 VAL A C 1
ATOM 927 O O . VAL A 1 118 ? 1.972 -9.706 -21.626 1.00 98.19 118 VAL A O 1
ATOM 930 N N . GLU A 1 119 ? 4.059 -10.378 -22.131 1.00 97.75 119 GLU A N 1
ATOM 931 C CA . GLU A 1 119 ? 3.637 -11.404 -23.096 1.00 97.75 119 GLU A CA 1
ATOM 932 C C . GLU A 1 119 ? 2.664 -12.410 -22.460 1.00 97.75 119 GLU A C 1
ATOM 934 O O . GLU A 1 119 ? 1.646 -12.776 -23.048 1.00 97.75 119 GLU A O 1
ATOM 939 N N . GLN A 1 120 ? 2.943 -12.856 -21.230 1.00 98.31 120 GLN A N 1
ATOM 940 C CA . GLN A 1 120 ? 2.051 -13.775 -20.516 1.00 98.31 120 GLN A CA 1
ATOM 941 C C . GLN A 1 120 ? 0.715 -13.116 -20.150 1.00 98.31 120 GLN A C 1
ATOM 943 O O . GLN A 1 120 ? -0.339 -13.732 -20.304 1.00 98.31 120 GLN A O 1
ATOM 948 N N . ALA A 1 121 ? 0.746 -11.866 -19.687 1.00 97.12 121 ALA A N 1
ATOM 949 C CA . ALA A 1 121 ? -0.441 -11.115 -19.301 1.00 97.12 121 ALA A CA 1
ATOM 950 C C . ALA A 1 121 ? -1.355 -10.839 -20.506 1.00 97.12 121 ALA A C 1
ATOM 952 O O . ALA A 1 121 ? -2.568 -11.026 -20.406 1.00 97.12 121 ALA A O 1
ATOM 953 N N . GLU A 1 122 ? -0.789 -10.467 -21.656 1.00 96.62 122 GLU A N 1
ATOM 954 C CA . GLU A 1 122 ? -1.523 -10.315 -22.918 1.00 96.62 122 GLU A CA 1
ATOM 955 C C . GLU A 1 122 ? -2.192 -11.625 -23.341 1.00 96.62 122 GLU A C 1
ATOM 957 O O . GLU A 1 122 ? -3.385 -11.634 -23.647 1.00 96.62 122 GLU A O 1
ATOM 962 N N . ASN A 1 123 ? -1.468 -12.748 -23.273 1.00 97.12 123 ASN A N 1
ATOM 963 C CA . ASN A 1 123 ? -2.018 -14.073 -23.583 1.00 97.12 123 ASN A CA 1
ATOM 964 C C . ASN A 1 123 ? -3.179 -14.475 -22.655 1.00 97.12 123 ASN A C 1
ATOM 966 O O . ASN A 1 123 ? -4.037 -15.265 -23.047 1.00 97.12 123 ASN A O 1
ATOM 970 N N . MET A 1 124 ? -3.228 -13.925 -21.439 1.00 96.94 124 MET A N 1
ATOM 971 C CA . MET A 1 124 ? -4.330 -14.109 -20.488 1.00 96.94 124 MET A CA 1
ATOM 972 C C . MET A 1 124 ? -5.438 -13.049 -20.612 1.00 96.94 124 MET A C 1
ATOM 974 O O . MET A 1 124 ? -6.404 -13.087 -19.851 1.00 96.94 124 MET A O 1
ATOM 978 N N . GLY A 1 125 ? -5.335 -12.120 -21.567 1.00 97.12 125 GLY A N 1
ATOM 979 C CA . GLY A 1 125 ? -6.345 -11.093 -21.818 1.00 97.12 125 GLY A CA 1
ATOM 980 C C . GLY A 1 125 ? -6.285 -9.903 -20.860 1.00 97.12 125 GLY A C 1
ATOM 981 O O . GLY A 1 125 ? -7.317 -9.290 -20.581 1.00 97.12 125 GLY A O 1
ATOM 982 N N . ALA A 1 126 ? -5.104 -9.572 -20.331 1.00 96.19 126 ALA A N 1
ATOM 983 C CA . ALA A 1 126 ? -4.923 -8.360 -19.541 1.00 96.19 126 ALA A CA 1
ATOM 984 C C . ALA A 1 126 ? -5.281 -7.100 -20.350 1.00 96.19 126 ALA A C 1
ATOM 986 O O . ALA A 1 126 ? -5.075 -7.021 -21.561 1.00 96.19 126 ALA A O 1
ATOM 987 N N . GLY A 1 127 ? -5.825 -6.092 -19.662 1.0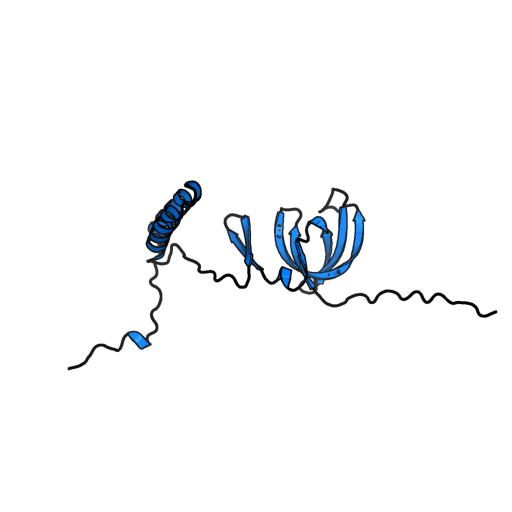0 95.44 127 GLY A N 1
ATOM 988 C CA . GLY A 1 127 ? -6.217 -4.834 -20.293 1.00 95.44 127 GLY A CA 1
ATOM 989 C C . GLY A 1 127 ? -5.014 -4.054 -20.851 1.00 95.44 127 GLY A C 1
ATOM 990 O O . GLY A 1 127 ? -3.949 -4.052 -20.224 1.00 95.44 127 GLY A O 1
ATOM 991 N N . PRO A 1 128 ? -5.181 -3.335 -21.977 1.00 94.38 128 PRO A N 1
ATOM 992 C CA . PRO A 1 128 ? -4.079 -2.672 -22.682 1.00 94.38 128 PRO A CA 1
ATOM 993 C C . PRO A 1 128 ? -3.365 -1.608 -21.836 1.00 94.38 128 PRO A C 1
ATOM 995 O O . PRO A 1 128 ? -2.160 -1.418 -21.981 1.00 94.38 128 PRO A O 1
ATOM 998 N N . ASP A 1 129 ? -4.070 -0.961 -20.904 1.00 93.69 129 ASP A N 1
ATOM 999 C CA . ASP A 1 129 ? -3.487 0.063 -20.029 1.00 93.69 129 ASP A CA 1
ATOM 1000 C C . ASP A 1 129 ? -2.420 -0.515 -19.086 1.00 93.69 129 ASP A C 1
ATOM 1002 O O . ASP A 1 129 ? -1.383 0.105 -18.848 1.00 93.69 129 ASP A O 1
ATOM 1006 N N . ILE A 1 130 ? -2.648 -1.727 -18.567 1.00 93.56 130 ILE A N 1
ATOM 1007 C CA . ILE A 1 130 ? -1.692 -2.411 -17.683 1.00 93.56 130 ILE A CA 1
ATOM 1008 C C . ILE A 1 130 ? -0.448 -2.821 -18.473 1.00 93.56 130 ILE A C 1
ATOM 1010 O O . ILE A 1 130 ? 0.670 -2.685 -17.974 1.00 93.56 130 ILE A O 1
ATOM 1014 N N . ILE A 1 131 ? -0.642 -3.284 -19.708 1.00 97.50 131 ILE A N 1
ATOM 1015 C CA . ILE A 1 131 ? 0.445 -3.666 -20.606 1.00 97.50 131 ILE A CA 1
ATOM 1016 C C . ILE A 1 131 ? 1.323 -2.463 -20.947 1.00 97.50 131 ILE A C 1
ATOM 1018 O O . ILE A 1 131 ? 2.538 -2.513 -20.754 1.00 97.50 131 ILE A O 1
ATOM 1022 N N . ALA A 1 132 ? 0.710 -1.360 -21.381 1.00 95.62 132 ALA A N 1
ATOM 1023 C CA . ALA A 1 132 ? 1.425 -0.132 -21.713 1.00 95.62 132 ALA A CA 1
ATOM 1024 C C . ALA A 1 132 ? 2.229 0.395 -20.513 1.00 95.62 132 ALA A C 1
ATOM 1026 O O . ALA A 1 132 ? 3.407 0.727 -20.648 1.00 95.62 132 ALA A O 1
ATOM 1027 N N . MET A 1 133 ? 1.621 0.395 -19.322 1.00 95.69 133 MET A N 1
ATOM 1028 C CA . MET A 1 133 ? 2.290 0.789 -18.082 1.00 95.69 133 MET A CA 1
ATOM 1029 C C . MET A 1 133 ? 3.497 -0.111 -17.764 1.00 95.69 133 MET A C 1
ATOM 1031 O O . MET A 1 133 ? 4.556 0.387 -17.379 1.00 95.69 133 MET A O 1
ATOM 1035 N N . ALA A 1 134 ? 3.366 -1.432 -17.910 1.00 96.81 134 ALA A N 1
ATOM 1036 C CA . ALA A 1 134 ? 4.451 -2.370 -17.627 1.00 96.81 134 ALA A CA 1
ATOM 1037 C C . ALA A 1 134 ? 5.624 -2.221 -18.611 1.00 96.81 134 ALA A C 1
ATOM 1039 O O . ALA A 1 134 ? 6.778 -2.218 -18.181 1.00 96.81 134 ALA A O 1
ATOM 1040 N N . LEU A 1 135 ? 5.345 -2.021 -19.902 1.00 98.06 135 LEU A N 1
ATOM 1041 C CA . LEU A 1 135 ? 6.372 -1.751 -20.912 1.00 98.06 135 LEU A CA 1
ATOM 1042 C C . LEU A 1 135 ? 7.116 -0.439 -20.637 1.00 98.06 135 LEU A C 1
ATOM 1044 O O . LEU A 1 135 ? 8.345 -0.423 -20.648 1.00 98.06 135 LEU A O 1
ATOM 1048 N N . GLU A 1 136 ? 6.399 0.632 -20.282 1.00 97.88 136 GLU A N 1
ATOM 1049 C CA . GLU A 1 136 ? 7.031 1.896 -19.888 1.00 97.88 136 GLU A CA 1
ATOM 1050 C C . GLU A 1 136 ? 7.964 1.704 -18.679 1.00 97.88 136 GLU A C 1
ATOM 1052 O O . GLU A 1 136 ? 9.068 2.256 -18.618 1.00 97.88 136 GLU A O 1
ATOM 1057 N N . HIS A 1 137 ? 7.551 0.885 -17.710 1.00 96.75 137 HIS A N 1
ATOM 1058 C CA . HIS A 1 137 ? 8.408 0.515 -16.592 1.00 96.75 137 HIS A CA 1
ATOM 1059 C C . HIS A 1 137 ? 9.636 -0.284 -17.035 1.00 96.75 137 HIS A C 1
ATOM 1061 O O . HIS A 1 137 ? 10.727 0.020 -16.552 1.00 96.75 137 HIS A O 1
ATOM 1067 N N . ALA A 1 138 ? 9.499 -1.251 -17.944 1.00 98.06 138 ALA A N 1
ATOM 1068 C CA . ALA A 1 138 ? 10.628 -2.014 -18.474 1.00 98.06 138 ALA A CA 1
ATOM 1069 C C . ALA A 1 138 ? 11.657 -1.104 -19.166 1.00 98.06 138 ALA A C 1
ATOM 1071 O O . ALA A 1 138 ? 12.853 -1.236 -18.916 1.00 98.06 138 ALA A O 1
ATOM 1072 N N . ASP A 1 139 ? 11.209 -0.116 -19.942 1.00 98.19 139 ASP A N 1
ATOM 1073 C CA . ASP A 1 139 ? 12.095 0.843 -20.611 1.00 98.19 139 ASP A CA 1
ATOM 1074 C C . ASP A 1 139 ? 12.818 1.757 -19.614 1.00 98.19 139 ASP A C 1
ATOM 1076 O O . ASP A 1 139 ? 14.023 1.999 -19.726 1.00 98.19 139 ASP A O 1
ATOM 1080 N N . ARG A 1 140 ? 12.121 2.206 -18.564 1.00 97.62 140 ARG A N 1
ATOM 1081 C CA . ARG A 1 140 ? 12.743 2.948 -17.453 1.00 97.62 140 ARG A CA 1
ATOM 1082 C C . ARG A 1 140 ? 13.727 2.084 -16.666 1.00 97.62 140 ARG A C 1
ATOM 1084 O O . ARG A 1 140 ? 14.740 2.595 -16.187 1.00 97.62 140 ARG A O 1
ATOM 1091 N N . MET A 1 141 ? 13.432 0.793 -16.501 1.00 97.81 141 MET A N 1
ATOM 1092 C CA . MET A 1 141 ? 14.350 -0.158 -15.885 1.00 97.81 141 MET A CA 1
ATOM 1093 C C . MET A 1 141 ? 15.590 -0.316 -16.758 1.00 97.81 141 MET A C 1
ATOM 1095 O O . MET A 1 141 ? 16.683 -0.194 -16.224 1.00 97.81 141 MET A O 1
ATOM 1099 N N . GLU A 1 142 ? 15.460 -0.523 -18.069 1.00 97.56 142 GLU A N 1
ATOM 1100 C CA . GLU A 1 142 ? 16.568 -0.620 -19.032 1.00 97.56 142 GLU A CA 1
ATOM 1101 C C . GLU A 1 142 ? 17.491 0.602 -18.956 1.00 97.56 142 GLU A C 1
ATOM 1103 O O . GLU A 1 142 ? 18.690 0.465 -18.719 1.00 97.56 142 GLU A O 1
ATOM 1108 N N . ALA A 1 143 ? 16.908 1.802 -19.023 1.00 97.25 143 ALA A N 1
ATOM 1109 C CA . ALA A 1 143 ? 17.624 3.074 -18.976 1.00 97.25 143 ALA A CA 1
ATOM 1110 C C . ALA A 1 143 ? 18.254 3.397 -17.606 1.00 97.25 143 ALA A C 1
ATOM 1112 O O . ALA A 1 143 ? 18.916 4.427 -17.451 1.00 97.25 143 ALA A O 1
ATOM 1113 N N . TRP A 1 144 ? 18.046 2.557 -16.588 1.00 97.44 144 TRP A N 1
ATOM 1114 C CA . TRP A 1 144 ? 18.535 2.822 -15.244 1.00 97.44 144 TRP A CA 1
ATOM 1115 C C . TRP A 1 144 ? 20.077 2.777 -15.182 1.00 97.44 144 TRP A C 1
ATOM 1117 O O . TRP A 1 144 ? 20.664 1.724 -15.440 1.00 97.44 144 TRP A O 1
ATOM 1127 N N . PRO A 1 145 ? 20.765 3.858 -14.755 1.00 95.06 145 PRO A N 1
ATOM 1128 C CA . PRO A 1 145 ? 22.219 3.982 -14.932 1.00 95.06 145 PRO A CA 1
ATOM 1129 C C . PRO A 1 145 ? 23.075 2.948 -14.191 1.00 95.06 145 PRO A C 1
ATOM 1131 O O . PRO A 1 145 ? 24.200 2.663 -14.596 1.00 95.06 145 PRO A O 1
ATOM 1134 N N . LYS A 1 146 ? 22.590 2.419 -13.061 1.00 94.19 146 LYS A N 1
ATOM 1135 C CA . LYS A 1 146 ? 23.367 1.533 -12.185 1.00 94.19 146 LYS A CA 1
ATOM 1136 C C . LYS A 1 146 ? 22.777 0.133 -12.172 1.00 94.19 146 LYS A C 1
ATOM 1138 O O . LYS A 1 146 ? 21.777 -0.085 -11.495 1.00 94.19 146 LYS A O 1
ATOM 1143 N N . LYS A 1 147 ? 23.441 -0.805 -12.844 1.00 93.44 147 LYS A N 1
ATOM 1144 C CA . LYS A 1 147 ? 23.034 -2.211 -12.915 1.00 93.44 147 LYS A CA 1
ATOM 1145 C C . LYS A 1 147 ? 23.800 -3.097 -11.932 1.00 93.44 147 LYS A C 1
ATOM 1147 O O . LYS A 1 147 ? 24.958 -2.832 -11.611 1.00 93.44 147 LYS A O 1
ATOM 1152 N N . LYS A 1 148 ? 23.135 -4.138 -11.441 1.00 92.12 148 LYS A N 1
ATOM 1153 C CA . LYS A 1 148 ? 23.634 -5.159 -10.523 1.00 92.12 148 LYS A CA 1
ATOM 1154 C C . LYS A 1 148 ? 23.188 -6.532 -11.012 1.00 92.12 148 LYS A C 1
ATOM 1156 O O . LYS A 1 148 ? 22.051 -6.710 -11.447 1.00 92.12 148 LYS A O 1
ATOM 1161 N N . VAL A 1 149 ? 24.097 -7.492 -10.912 1.00 87.62 149 VAL A N 1
ATOM 1162 C CA . VAL A 1 149 ? 23.800 -8.917 -11.070 1.00 87.62 149 VAL A CA 1
ATOM 1163 C C . VAL A 1 149 ? 23.469 -9.459 -9.681 1.00 87.62 149 VAL A C 1
ATOM 1165 O O . VAL A 1 149 ? 24.084 -9.030 -8.705 1.00 87.62 149 VAL A O 1
ATOM 1168 N N . ALA A 1 150 ? 22.482 -10.348 -9.580 1.00 78.75 150 ALA A N 1
ATOM 1169 C CA . ALA A 1 150 ? 22.190 -11.020 -8.320 1.00 78.75 150 ALA A CA 1
ATOM 1170 C C . ALA A 1 150 ? 23.395 -11.871 -7.891 1.00 78.75 150 ALA A C 1
ATOM 1172 O O . ALA A 1 150 ? 23.992 -12.566 -8.716 1.00 78.75 150 ALA A O 1
ATOM 1173 N N . ASP A 1 151 ? 23.746 -11.818 -6.608 1.00 79.94 151 ASP A N 1
ATOM 1174 C CA . ASP A 1 151 ? 24.857 -12.602 -6.081 1.00 79.94 151 ASP A CA 1
ATOM 1175 C C . ASP A 1 151 ? 24.521 -14.099 -6.159 1.00 79.94 151 ASP A C 1
ATOM 1177 O O . ASP A 1 151 ? 23.518 -14.559 -5.608 1.00 79.94 151 ASP A O 1
ATOM 1181 N N . LEU A 1 152 ? 25.370 -14.878 -6.832 1.00 66.50 152 LEU A N 1
ATOM 1182 C CA . LEU A 1 152 ? 25.321 -16.334 -6.750 1.00 66.50 152 LEU A CA 1
ATOM 1183 C C . LEU A 1 152 ? 26.063 -16.779 -5.490 1.00 66.50 152 LEU A C 1
ATOM 1185 O O . LEU A 1 152 ? 27.158 -16.297 -5.194 1.00 66.50 152 LEU A O 1
ATOM 1189 N N . SER A 1 153 ? 25.478 -17.720 -4.748 1.00 62.28 153 SER A N 1
ATOM 1190 C CA . SER A 1 153 ? 26.140 -18.298 -3.580 1.00 62.28 153 SER A CA 1
ATOM 1191 C C . SER A 1 153 ? 27.494 -18.909 -3.999 1.00 62.28 153 SER A C 1
ATOM 1193 O O . SER A 1 153 ? 27.530 -19.651 -4.988 1.00 62.28 153 SER A O 1
ATOM 1195 N N . PRO A 1 154 ? 28.603 -18.667 -3.269 1.00 60.47 154 PRO A N 1
ATOM 1196 C CA . PRO A 1 154 ? 29.941 -19.140 -3.651 1.00 60.47 154 PRO A CA 1
ATOM 1197 C C . PRO A 1 154 ? 30.045 -20.661 -3.845 1.00 60.47 154 PRO A C 1
ATOM 1199 O O . PRO A 1 154 ? 30.953 -21.143 -4.518 1.00 60.47 154 PRO A O 1
ATOM 1202 N N . ALA A 1 155 ? 29.105 -21.426 -3.281 1.00 60.47 155 ALA A N 1
ATOM 1203 C CA . ALA A 1 155 ? 29.075 -22.884 -3.337 1.00 60.47 155 ALA A CA 1
ATOM 1204 C C . ALA A 1 155 ? 28.884 -23.469 -4.754 1.00 60.47 155 ALA A C 1
ATOM 1206 O O . ALA A 1 155 ? 29.150 -24.651 -4.952 1.00 60.47 155 ALA A O 1
ATOM 1207 N N . LEU A 1 156 ? 28.463 -22.670 -5.743 1.00 54.25 156 LEU A N 1
ATOM 1208 C CA . LEU A 1 156 ? 28.281 -23.120 -7.132 1.00 54.25 156 LEU A CA 1
ATOM 1209 C C . LEU A 1 156 ? 29.444 -22.742 -8.070 1.00 54.25 156 LEU A C 1
ATOM 1211 O O . LEU A 1 156 ? 29.461 -23.182 -9.216 1.00 54.25 156 LEU A O 1
ATOM 1215 N N . ALA A 1 157 ? 30.435 -21.970 -7.606 1.00 53.94 157 ALA A N 1
ATOM 1216 C CA . ALA A 1 157 ? 31.532 -21.484 -8.451 1.00 53.94 157 ALA A CA 1
ATOM 1217 C C . ALA A 1 157 ? 32.720 -22.465 -8.586 1.00 53.94 157 ALA A C 1
ATOM 1219 O O . ALA A 1 157 ? 33.548 -22.300 -9.479 1.00 53.94 157 ALA A O 1
ATOM 1220 N N . THR A 1 158 ? 32.805 -23.509 -7.749 1.00 49.56 158 THR A N 1
ATOM 1221 C CA . THR A 1 158 ? 33.988 -24.400 -7.655 1.00 49.56 158 THR A CA 1
ATOM 1222 C C . THR A 1 158 ? 33.722 -25.821 -8.174 1.00 49.56 158 THR A C 1
ATOM 1224 O O . THR A 1 158 ? 34.212 -26.805 -7.627 1.00 49.56 158 THR A O 1
ATOM 1227 N N . GLY A 1 159 ? 32.919 -25.959 -9.230 1.00 54.66 159 GLY A N 1
ATOM 1228 C CA . GLY A 1 159 ? 32.548 -27.250 -9.821 1.00 54.66 159 GLY A CA 1
ATOM 1229 C C . GLY A 1 159 ? 33.046 -27.443 -11.253 1.00 54.66 159 GLY A C 1
ATOM 1230 O O . GLY A 1 159 ? 32.256 -27.831 -12.103 1.00 54.66 159 GLY A O 1
ATOM 1231 N N . GLY A 1 160 ? 34.312 -27.134 -11.555 1.00 47.81 160 GLY A N 1
ATOM 1232 C CA . GLY A 1 160 ? 34.793 -27.099 -12.943 1.00 47.81 160 GLY A CA 1
ATOM 1233 C C . GLY A 1 160 ? 36.279 -27.385 -13.142 1.00 47.81 160 GLY A C 1
ATOM 1234 O O . GLY A 1 160 ? 36.934 -26.668 -13.885 1.00 47.81 160 GLY A O 1
ATOM 1235 N N . ALA A 1 161 ? 36.819 -28.416 -12.494 1.00 49.06 161 ALA A N 1
ATOM 1236 C CA . ALA A 1 161 ? 38.068 -29.048 -12.921 1.00 49.06 161 ALA A CA 1
ATOM 1237 C C . ALA A 1 161 ? 37.972 -30.558 -12.661 1.00 49.06 161 ALA A C 1
ATOM 1239 O O . ALA A 1 161 ? 38.219 -31.030 -11.553 1.00 49.06 161 ALA A O 1
ATOM 1240 N N . ARG A 1 162 ? 37.558 -31.321 -13.677 1.00 47.88 162 ARG A N 1
ATOM 1241 C CA . ARG A 1 162 ? 37.871 -32.753 -13.775 1.00 47.88 162 ARG A CA 1
ATOM 1242 C C . ARG A 1 162 ? 38.891 -32.891 -14.900 1.00 47.88 162 ARG A C 1
ATOM 1244 O O . ARG A 1 162 ? 38.695 -32.282 -15.951 1.00 47.88 162 ARG A O 1
ATOM 1251 N N . GLY A 1 163 ? 39.995 -33.565 -14.578 1.00 47.97 163 GLY A N 1
ATOM 1252 C CA . GLY A 1 163 ? 41.151 -33.767 -15.453 1.00 47.97 163 GLY A CA 1
ATOM 1253 C C . GLY A 1 163 ? 40.953 -34.824 -16.523 1.00 47.97 163 GLY A C 1
ATOM 1254 O O . GLY A 1 163 ? 39.798 -35.258 -16.731 1.00 47.97 163 GLY A O 1
#